Protein AF-A0A4Q6C337-F1 (afdb_monomer)

Solvent-accessible surface area (backbone atoms only — not comparable to full-atom values): 6940 Å² total; per-residue (Å²): 140,82,85,87,82,81,90,84,81,89,82,85,88,86,81,87,82,92,74,93,75,80,92,81,92,78,87,81,77,80,77,79,74,78,86,64,82,74,76,68,71,74,71,79,88,76,79,61,77,86,74,64,52,64,70,44,72,52,68,49,77,44,62,92,62,92,85,56,78,43,79,44,62,36,33,30,68,38,73,45,74,68,75,41,96,96,36,69,45,78,42,69,47,69,131

Radius of gyration: 33.35 Å; Cα contacts (8 Å, |Δi|>4): 81; chains: 1; bounding box: 84×24×80 Å

Sequence (95 aa):
MRSESLSVGPLGVSAAGLALGGLVTLGVAMVS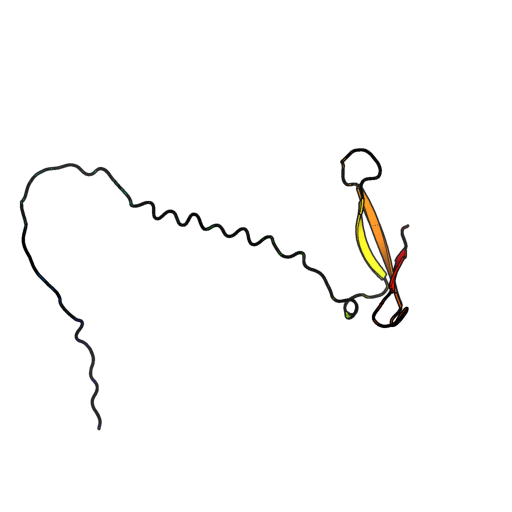GDAGGANAGAALRTISVDEIKDGMKGYGLTVFKGTEPERFDVEVVGVLRNFRPGQELILVKTP

Structure (mmCIF, N/CA/C/O backbone):
data_AF-A0A4Q6C337-F1
#
_entry.id   AF-A0A4Q6C337-F1
#
loop_
_atom_site.group_PDB
_atom_site.id
_atom_site.type_symbol
_atom_site.label_atom_id
_atom_site.label_alt_id
_atom_site.label_comp_id
_atom_site.label_asym_id
_atom_site.label_entity_id
_atom_site.label_seq_id
_atom_site.pdbx_PDB_ins_code
_atom_site.Cartn_x
_atom_site.Cartn_y
_atom_site.Cartn_z
_atom_site.occupancy
_atom_site.B_iso_or_equiv
_atom_site.auth_seq_id
_atom_site.auth_comp_id
_atom_site.auth_asym_id
_atom_site.auth_atom_id
_atom_site.pdbx_PDB_model_num
ATOM 1 N N . MET A 1 1 ? 67.233 -8.371 17.766 1.00 45.31 1 MET A N 1
ATOM 2 C CA . MET A 1 1 ? 66.411 -8.932 18.859 1.00 45.31 1 MET A CA 1
ATOM 3 C C . MET A 1 1 ? 65.966 -7.777 19.735 1.00 45.31 1 MET A C 1
ATOM 5 O O . MET A 1 1 ? 66.753 -7.307 20.543 1.00 45.31 1 MET A O 1
ATOM 9 N N . ARG A 1 2 ? 64.782 -7.217 19.464 1.00 45.66 2 ARG A N 1
ATOM 10 C CA . ARG A 1 2 ? 64.240 -6.098 20.239 1.00 45.66 2 ARG A CA 1
ATOM 11 C C . ARG A 1 2 ? 63.230 -6.640 21.241 1.00 45.66 2 ARG A C 1
ATOM 13 O O . ARG A 1 2 ? 62.285 -7.321 20.865 1.00 45.66 2 ARG A O 1
ATOM 20 N N . SER A 1 3 ? 63.562 -6.391 22.498 1.00 46.31 3 SER A N 1
ATOM 21 C CA . SER A 1 3 ? 62.742 -6.513 23.691 1.00 46.31 3 SER A CA 1
ATOM 22 C C . SER A 1 3 ? 61.448 -5.727 23.550 1.00 46.31 3 SER A C 1
ATOM 24 O O . SER A 1 3 ? 61.511 -4.607 23.062 1.00 46.31 3 SER A O 1
ATOM 26 N N . GLU A 1 4 ? 60.353 -6.255 24.090 1.00 46.75 4 GLU A N 1
ATOM 27 C CA . GLU A 1 4 ? 59.441 -5.485 24.941 1.00 46.75 4 GLU A CA 1
ATOM 28 C C . GLU A 1 4 ? 58.601 -6.471 25.767 1.00 46.75 4 GLU A C 1
ATOM 30 O O . GLU A 1 4 ? 57.685 -7.135 25.291 1.00 46.75 4 GLU A O 1
ATOM 35 N N . SER A 1 5 ? 59.036 -6.634 27.017 1.00 46.44 5 SER A N 1
ATOM 36 C CA . SER A 1 5 ? 58.401 -7.415 28.072 1.00 46.44 5 SER A CA 1
ATOM 37 C C . SER A 1 5 ? 57.523 -6.476 28.896 1.00 46.44 5 SER A C 1
ATOM 39 O O . SER A 1 5 ? 58.033 -5.554 29.521 1.00 46.44 5 SER A O 1
ATOM 41 N N . LEU A 1 6 ? 56.222 -6.752 28.864 1.00 41.72 6 LEU A N 1
ATOM 42 C CA . LEU A 1 6 ? 55.219 -6.664 29.931 1.00 41.72 6 LEU A CA 1
ATOM 43 C C . LEU A 1 6 ? 55.504 -5.848 31.213 1.00 41.72 6 LEU A C 1
ATOM 45 O O . LEU A 1 6 ? 56.430 -6.122 31.969 1.00 41.72 6 LEU A O 1
ATOM 49 N N . SER A 1 7 ? 54.464 -5.072 31.544 1.00 44.19 7 SER A N 1
ATOM 50 C CA . SER A 1 7 ? 53.817 -4.997 32.865 1.00 44.19 7 SER A CA 1
ATOM 51 C C . SER A 1 7 ? 54.480 -4.160 33.957 1.00 44.19 7 SER A C 1
ATOM 53 O O . SER A 1 7 ? 55.237 -4.704 34.748 1.00 44.19 7 SER A O 1
ATOM 55 N N . VAL A 1 8 ? 54.008 -2.916 34.134 1.00 48.84 8 VAL A N 1
ATOM 56 C CA . VAL A 1 8 ? 53.819 -2.279 35.455 1.00 48.84 8 VAL A CA 1
ATOM 57 C C . VAL A 1 8 ? 52.698 -1.228 35.344 1.00 48.84 8 VAL A C 1
ATOM 59 O O . VAL A 1 8 ? 52.806 -0.293 34.555 1.00 48.84 8 VAL A O 1
ATOM 62 N N . GLY A 1 9 ? 51.606 -1.386 36.101 1.00 50.44 9 GLY A N 1
ATOM 63 C CA . GLY A 1 9 ? 50.550 -0.370 36.227 1.00 50.44 9 GLY A CA 1
ATOM 64 C C . GLY A 1 9 ? 50.949 0.773 37.174 1.00 50.44 9 GLY A C 1
ATOM 65 O O . GLY A 1 9 ? 51.831 0.584 38.013 1.00 50.44 9 GLY A O 1
ATOM 66 N N . PRO A 1 10 ? 50.313 1.955 37.102 1.00 50.00 10 PRO A N 1
ATOM 67 C CA . PRO A 1 10 ? 50.565 3.003 38.074 1.00 50.00 10 PRO A 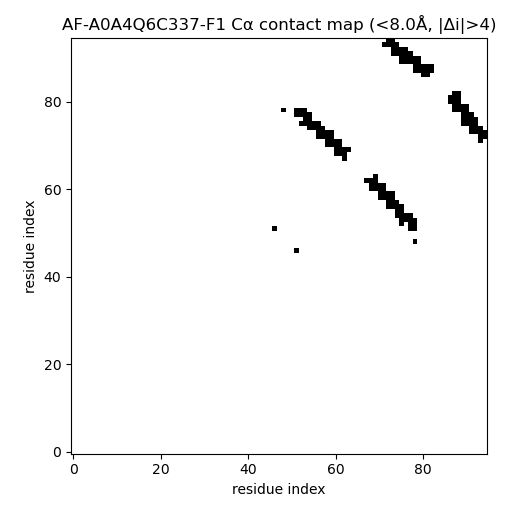CA 1
ATOM 68 C C . PRO A 1 10 ? 49.797 2.734 39.373 1.00 50.00 10 PRO A C 1
ATOM 70 O O . PRO A 1 10 ? 48.576 2.858 39.465 1.00 50.00 10 PRO A O 1
ATOM 73 N N . LEU A 1 11 ? 50.583 2.372 40.382 1.00 42.81 11 LEU A N 1
ATOM 74 C CA . LEU A 1 11 ? 50.327 2.597 41.796 1.00 42.81 11 LEU A CA 1
ATOM 75 C C . LEU A 1 11 ? 50.098 4.092 42.065 1.00 42.81 11 LEU A C 1
ATOM 77 O O . LEU A 1 11 ? 50.888 4.936 41.652 1.00 42.81 11 LEU A O 1
ATOM 81 N N . GLY A 1 12 ? 49.068 4.389 42.849 1.00 35.94 12 GLY A N 1
ATOM 82 C CA . GLY A 1 12 ? 48.881 5.660 43.542 1.00 35.94 12 GLY A CA 1
ATOM 83 C C . GLY A 1 12 ? 48.218 5.384 44.887 1.00 35.94 12 GLY A C 1
ATOM 84 O O . GLY A 1 12 ? 47.007 5.501 45.019 1.00 35.94 12 GLY A O 1
ATOM 85 N N . VAL A 1 13 ? 49.011 4.924 45.858 1.00 48.94 13 VAL A N 1
ATOM 86 C CA . VAL A 1 13 ? 48.599 4.631 47.240 1.00 48.94 13 VAL A CA 1
ATOM 87 C C . VAL A 1 13 ? 48.872 5.846 48.126 1.00 48.94 13 VAL A C 1
ATOM 89 O O . VAL A 1 13 ? 49.996 6.343 48.094 1.00 48.94 13 VAL A O 1
ATOM 92 N N . SER A 1 14 ? 47.901 6.243 48.964 1.00 38.28 14 SER A N 1
ATOM 93 C CA . SER A 1 14 ? 48.036 6.703 50.376 1.00 38.28 14 SER A CA 1
ATOM 94 C C . SER A 1 14 ? 46.893 7.671 50.741 1.00 38.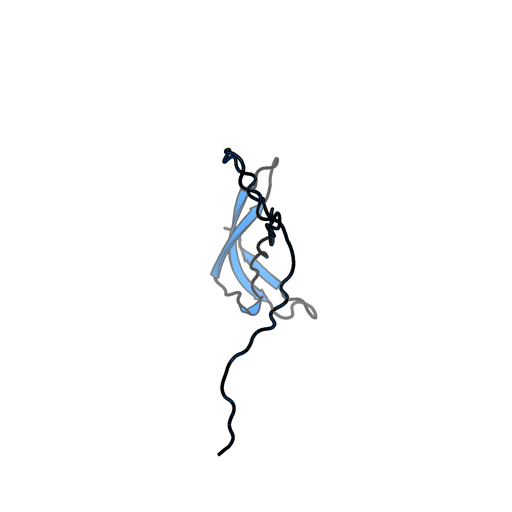28 14 SER A C 1
ATOM 96 O O . SER A 1 14 ? 46.518 8.490 49.917 1.00 38.28 14 SER A O 1
ATOM 98 N N . ALA A 1 15 ? 46.282 7.679 51.928 1.00 36.94 15 ALA A N 1
ATOM 99 C CA . ALA A 1 15 ? 46.679 7.132 53.220 1.00 36.94 15 ALA A CA 1
ATOM 100 C C . ALA A 1 15 ? 45.461 6.924 54.148 1.00 36.94 15 ALA A C 1
ATOM 102 O O . ALA A 1 15 ? 44.473 7.643 54.057 1.00 36.94 15 ALA A O 1
ATOM 103 N N . ALA A 1 16 ? 45.674 6.040 55.128 1.00 39.44 16 ALA A N 1
ATOM 104 C CA . ALA A 1 16 ? 45.227 6.154 56.519 1.00 39.44 16 ALA A CA 1
ATOM 105 C C . ALA A 1 16 ? 43.753 5.871 56.870 1.00 39.44 16 ALA A C 1
ATOM 107 O O . ALA A 1 16 ? 42.859 6.670 56.618 1.00 39.44 16 ALA A O 1
ATOM 108 N N . GLY A 1 17 ? 43.554 4.784 57.629 1.00 34.50 17 GLY A N 1
ATOM 109 C CA . GLY A 1 17 ? 42.440 4.682 58.574 1.00 34.50 17 GLY A CA 1
ATOM 110 C C . GLY A 1 17 ? 41.826 3.292 58.734 1.00 34.50 17 GLY A C 1
ATOM 111 O O . GLY A 1 17 ? 40.659 3.109 58.417 1.00 34.50 17 GLY A O 1
ATOM 112 N N . LEU A 1 18 ? 42.573 2.317 59.262 1.00 46.44 18 LEU A N 1
ATOM 113 C CA . LEU A 1 18 ? 41.971 1.137 59.896 1.00 46.44 18 LEU A CA 1
ATOM 114 C C . LEU A 1 18 ? 41.547 1.524 61.320 1.00 46.44 18 LEU A C 1
ATOM 116 O O . LEU A 1 18 ? 42.400 1.689 62.189 1.00 46.44 18 LEU A O 1
ATOM 120 N N . ALA A 1 19 ? 40.243 1.640 61.565 1.00 38.81 19 ALA A N 1
ATOM 121 C CA . ALA A 1 19 ? 39.673 1.588 62.907 1.00 38.81 19 ALA A CA 1
ATOM 122 C C . ALA A 1 19 ? 38.646 0.450 62.954 1.00 38.81 19 ALA A C 1
ATOM 124 O O . ALA A 1 19 ? 37.608 0.488 62.299 1.00 38.81 19 ALA A O 1
ATOM 125 N N . LEU A 1 20 ? 38.996 -0.595 63.702 1.00 48.00 20 LEU A N 1
ATOM 126 C CA . LEU A 1 20 ? 38.147 -1.727 64.056 1.00 48.00 20 LEU A CA 1
ATOM 127 C C . LEU A 1 20 ? 36.976 -1.235 64.916 1.00 48.00 20 LEU A C 1
ATOM 129 O O . LEU A 1 20 ? 37.198 -0.723 66.011 1.00 48.00 20 LEU A O 1
ATOM 133 N N . GLY A 1 21 ? 35.739 -1.430 64.462 1.00 37.81 21 GLY A N 1
ATOM 134 C CA . GLY A 1 21 ? 34.571 -1.161 65.295 1.00 37.81 21 GLY A CA 1
ATOM 135 C C . GLY A 1 21 ? 33.242 -1.427 64.600 1.00 37.81 21 GLY A C 1
ATOM 136 O O . GLY A 1 21 ? 32.795 -0.614 63.808 1.00 37.81 21 GLY A O 1
ATOM 137 N N . GLY A 1 22 ? 32.601 -2.540 64.966 1.00 39.78 22 GLY A N 1
ATOM 138 C CA . GLY A 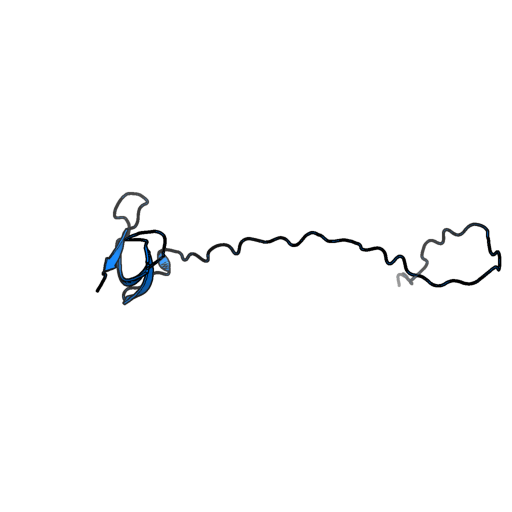1 22 ? 31.141 -2.633 65.052 1.00 39.78 22 GLY A CA 1
ATOM 139 C C . GLY A 1 22 ? 30.348 -2.787 63.751 1.00 39.78 22 GLY A C 1
ATOM 140 O O . GLY A 1 22 ? 30.069 -1.825 63.057 1.00 39.78 22 GLY A O 1
ATOM 141 N N . LEU A 1 23 ? 29.905 -4.024 63.510 1.00 54.47 23 LEU A N 1
ATOM 142 C CA . LEU A 1 23 ? 28.500 -4.398 63.303 1.00 54.47 23 LEU A CA 1
ATOM 143 C C . LEU A 1 23 ? 27.586 -3.398 62.552 1.00 54.47 23 LEU A C 1
ATOM 145 O O . LEU A 1 23 ? 27.229 -2.355 63.085 1.00 54.47 23 LEU A O 1
ATOM 149 N N . VAL A 1 24 ? 27.104 -3.830 61.381 1.00 45.16 24 VAL A N 1
ATOM 150 C CA . 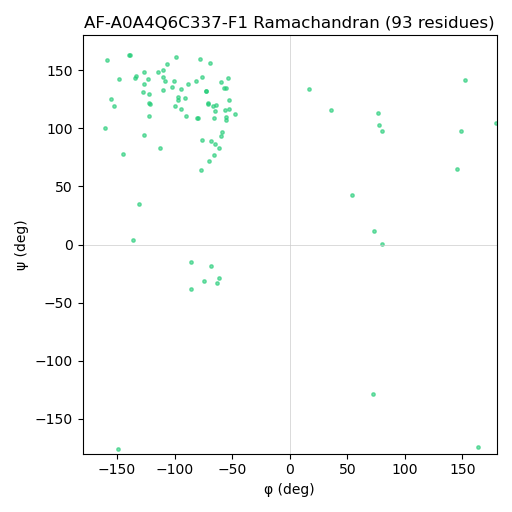VAL A 1 24 ? 25.724 -3.730 60.847 1.00 45.16 24 VAL A CA 1
ATOM 151 C C . VAL A 1 24 ? 25.795 -3.620 59.323 1.00 45.16 24 VAL A C 1
ATOM 153 O O . VAL A 1 24 ? 26.005 -2.573 58.722 1.00 45.16 24 VAL A O 1
ATOM 156 N N . THR A 1 25 ? 25.606 -4.775 58.698 1.00 55.44 25 THR A N 1
ATOM 157 C CA . THR A 1 25 ? 25.204 -4.934 57.306 1.00 55.44 25 THR A CA 1
ATOM 158 C C . THR A 1 25 ? 23.791 -4.378 57.125 1.00 55.44 25 THR A C 1
ATOM 160 O O . THR A 1 25 ? 22.859 -4.965 57.668 1.00 55.44 25 THR A O 1
ATOM 163 N N . LEU A 1 26 ? 23.598 -3.308 56.351 1.00 53.06 26 LEU A N 1
ATOM 164 C CA . LEU A 1 26 ? 22.327 -3.048 55.664 1.00 53.06 26 LEU A CA 1
ATOM 165 C C . LEU A 1 26 ? 22.573 -2.159 54.437 1.00 53.06 26 LEU A C 1
ATOM 167 O O . LEU A 1 26 ? 23.224 -1.121 54.514 1.00 53.06 26 LEU A O 1
ATOM 171 N N . GLY A 1 27 ? 22.120 -2.649 53.287 1.00 50.91 27 GLY A N 1
ATOM 172 C CA . GLY A 1 27 ? 22.563 -2.236 51.966 1.00 50.91 27 GLY A CA 1
ATOM 173 C C . GLY A 1 27 ? 22.084 -0.866 51.501 1.00 50.91 27 GLY A C 1
ATOM 174 O O . GLY A 1 27 ? 20.890 -0.587 51.448 1.00 50.91 27 GLY A O 1
ATOM 175 N N . VAL A 1 28 ? 23.034 -0.085 50.996 1.00 49.19 28 VAL A N 1
ATOM 176 C CA . VAL A 1 28 ? 22.778 0.918 49.962 1.00 49.19 28 VAL A CA 1
ATOM 177 C C . VAL A 1 28 ? 23.507 0.435 48.713 1.00 49.19 28 VAL A C 1
ATOM 179 O O . VAL A 1 28 ? 24.656 0.785 48.456 1.00 49.19 28 VAL A O 1
ATOM 182 N N . ALA A 1 29 ? 22.853 -0.461 47.971 1.00 50.03 29 ALA A N 1
ATOM 183 C CA . ALA A 1 29 ? 23.256 -0.751 46.606 1.00 50.03 29 ALA A CA 1
ATOM 184 C C . ALA A 1 29 ? 22.997 0.519 45.790 1.00 50.03 29 ALA A C 1
ATOM 186 O O . ALA A 1 29 ? 21.868 1.004 45.727 1.00 50.03 29 ALA A O 1
ATOM 187 N N . MET A 1 30 ? 24.058 1.076 45.211 1.00 53.62 30 MET A N 1
ATOM 188 C CA . MET A 1 30 ? 23.959 2.146 44.230 1.00 53.62 30 MET A CA 1
ATOM 189 C C . MET A 1 30 ? 23.051 1.672 43.095 1.00 53.62 30 MET A C 1
ATOM 191 O O . MET A 1 30 ? 23.436 0.812 42.305 1.00 53.62 30 MET A O 1
ATOM 195 N N . VAL A 1 31 ? 21.832 2.211 43.023 1.00 55.12 31 VAL A N 1
ATOM 196 C CA . VAL A 1 31 ? 21.014 2.085 41.821 1.00 55.12 31 VAL A CA 1
ATOM 197 C C . VAL A 1 31 ? 21.608 3.071 40.817 1.00 55.12 31 VAL A C 1
ATOM 199 O O . VAL A 1 31 ? 21.301 4.260 40.790 1.00 55.12 31 VAL A O 1
ATOM 202 N N . SER A 1 32 ? 22.565 2.592 40.027 1.00 55.31 32 SER A N 1
ATOM 203 C CA . SER A 1 32 ? 22.870 3.213 38.745 1.00 55.31 32 SER A CA 1
ATOM 204 C C . SER A 1 32 ? 21.629 3.014 37.882 1.00 55.31 32 SER A C 1
ATOM 206 O O . SER A 1 32 ? 21.476 2.001 37.206 1.00 55.31 32 SER A O 1
ATOM 208 N N . GLY A 1 33 ? 20.679 3.940 38.004 1.00 51.78 33 GLY A N 1
ATOM 209 C CA . GLY A 1 33 ? 19.529 4.019 37.125 1.00 51.78 33 GLY A CA 1
ATOM 210 C C . GLY A 1 33 ? 20.004 4.424 35.739 1.00 51.78 33 GLY A C 1
ATOM 211 O O . GLY A 1 33 ? 20.027 5.610 35.426 1.00 51.78 33 GLY A O 1
ATOM 212 N N . ASP A 1 34 ? 20.351 3.446 34.904 1.00 51.72 34 ASP A N 1
ATOM 213 C CA . ASP A 1 34 ? 20.265 3.601 33.453 1.00 51.72 34 ASP A CA 1
ATOM 214 C C . ASP A 1 34 ? 18.774 3.625 33.082 1.00 51.72 34 ASP A C 1
ATOM 216 O O . ASP A 1 34 ? 18.190 2.672 32.570 1.00 51.72 34 ASP A O 1
ATOM 220 N N . ALA A 1 35 ? 18.109 4.728 33.433 1.00 53.50 35 ALA A N 1
ATOM 221 C CA . ALA A 1 35 ? 16.805 5.093 32.898 1.00 53.50 35 ALA A CA 1
ATOM 222 C C . ALA A 1 35 ? 17.026 5.653 31.487 1.00 53.50 35 ALA A C 1
ATOM 224 O O . ALA A 1 35 ? 16.819 6.831 31.211 1.00 53.50 35 ALA A O 1
ATOM 225 N N . GLY A 1 36 ? 17.517 4.785 30.612 1.00 48.06 36 GLY A N 1
ATOM 226 C CA . GLY A 1 36 ? 17.859 5.073 29.229 1.00 48.06 36 GLY A CA 1
ATOM 227 C C . GLY A 1 36 ? 17.257 4.034 28.299 1.00 48.06 36 GLY A C 1
ATOM 228 O O . GLY A 1 36 ? 17.870 3.678 27.301 1.00 48.06 36 GLY A O 1
ATOM 229 N N . GLY A 1 37 ? 16.063 3.526 28.626 1.00 48.19 37 GLY A N 1
ATOM 230 C CA . GLY A 1 37 ? 15.244 2.741 27.711 1.00 48.19 37 GLY A CA 1
ATOM 231 C C . GLY A 1 37 ? 14.878 3.595 26.502 1.00 48.19 37 GLY A C 1
ATOM 232 O O . GLY A 1 37 ? 13.805 4.198 26.454 1.00 48.19 37 GLY A O 1
ATOM 233 N N . ALA A 1 38 ? 15.795 3.666 25.540 1.00 52.81 38 ALA A N 1
ATOM 234 C CA . ALA A 1 38 ? 15.556 4.189 24.216 1.00 52.81 38 ALA A CA 1
ATOM 235 C C . ALA A 1 38 ? 14.454 3.329 23.598 1.00 52.81 38 ALA A C 1
ATOM 237 O O . ALA A 1 38 ? 14.700 2.275 23.014 1.00 52.81 38 ALA A O 1
ATOM 238 N N . ASN A 1 39 ? 13.212 3.788 23.741 1.00 56.28 39 ASN A N 1
ATOM 239 C CA . ASN A 1 39 ? 12.136 3.425 22.841 1.00 56.28 39 ASN A CA 1
ATOM 240 C C . ASN A 1 39 ? 12.507 4.022 21.484 1.00 56.28 39 ASN A C 1
ATOM 242 O O . ASN A 1 39 ? 12.009 5.073 21.085 1.00 56.28 39 ASN A O 1
ATOM 246 N N . ALA A 1 40 ? 13.439 3.367 20.794 1.00 57.50 40 ALA A N 1
ATOM 247 C CA . ALA A 1 40 ? 13.559 3.489 19.363 1.00 57.50 40 ALA A CA 1
ATOM 248 C C . ALA A 1 40 ? 12.206 3.026 18.830 1.00 57.50 40 ALA A C 1
ATOM 250 O O . ALA A 1 40 ? 11.938 1.825 18.776 1.00 57.50 40 ALA A O 1
ATOM 251 N N . GLY A 1 41 ? 11.314 3.981 18.548 1.00 55.94 41 GLY A N 1
ATOM 252 C CA . GLY A 1 41 ? 10.083 3.708 17.827 1.00 55.94 41 GLY A CA 1
ATOM 253 C C . GLY A 1 41 ? 10.485 2.876 16.625 1.00 55.94 41 GLY A C 1
ATOM 254 O O . GLY A 1 41 ? 11.277 3.341 15.806 1.00 55.94 41 GLY A O 1
ATOM 255 N N . ALA A 1 42 ? 10.066 1.610 16.610 1.00 64.31 42 ALA A N 1
ATOM 256 C CA . ALA A 1 42 ? 10.468 0.680 15.575 1.00 64.31 42 ALA A CA 1
ATOM 257 C C . ALA A 1 42 ? 10.085 1.326 14.247 1.00 64.31 42 ALA A C 1
ATOM 259 O O . ALA A 1 42 ? 8.897 1.512 13.976 1.00 64.31 42 ALA A O 1
ATOM 260 N N . ALA A 1 43 ? 11.091 1.757 13.482 1.00 72.88 43 ALA A N 1
ATOM 261 C CA . ALA A 1 43 ? 10.863 2.439 12.224 1.00 72.88 43 ALA A CA 1
ATOM 262 C C . ALA A 1 43 ? 9.931 1.552 11.398 1.00 72.88 43 ALA A C 1
ATOM 264 O O . ALA A 1 43 ? 10.196 0.354 11.237 1.00 72.88 43 ALA A O 1
ATOM 265 N N . LEU A 1 44 ? 8.802 2.112 10.955 1.00 76.56 44 LEU A N 1
ATOM 266 C CA . LEU A 1 44 ? 7.854 1.370 10.139 1.00 76.56 44 LEU A CA 1
ATOM 267 C C . LEU A 1 44 ? 8.612 0.852 8.920 1.00 76.56 44 LEU A C 1
ATOM 269 O O . LEU A 1 44 ? 9.144 1.624 8.120 1.00 76.56 44 LEU A O 1
ATOM 273 N N . ARG A 1 45 ? 8.704 -0.475 8.823 1.00 87.00 45 ARG A N 1
ATOM 274 C CA . ARG A 1 45 ? 9.371 -1.138 7.710 1.00 87.00 45 ARG A CA 1
ATOM 275 C C . ARG A 1 45 ? 8.560 -0.840 6.457 1.00 87.00 45 ARG A C 1
ATOM 277 O O . ARG A 1 45 ? 7.440 -1.319 6.316 1.00 87.00 45 ARG A O 1
ATOM 284 N N . THR A 1 46 ? 9.130 -0.010 5.597 1.00 90.69 46 THR A N 1
ATOM 285 C CA . THR A 1 46 ? 8.574 0.360 4.295 1.00 90.69 46 THR A CA 1
ATOM 286 C C . THR A 1 46 ? 9.448 -0.272 3.219 1.00 90.69 46 THR A C 1
ATOM 288 O O . THR A 1 46 ? 10.639 -0.479 3.446 1.00 90.69 46 THR A O 1
ATOM 291 N N . ILE A 1 47 ? 8.854 -0.596 2.076 1.00 91.88 47 ILE A N 1
ATOM 292 C CA . ILE A 1 47 ? 9.545 -1.176 0.919 1.00 91.88 47 ILE A CA 1
ATOM 293 C C . ILE A 1 47 ? 9.680 -0.136 -0.194 1.00 91.88 47 ILE A C 1
ATOM 295 O O . ILE A 1 47 ? 8.881 0.803 -0.266 1.00 91.88 47 ILE A O 1
ATOM 299 N N . SER A 1 48 ? 10.673 -0.304 -1.063 1.00 92.56 48 SER A N 1
ATOM 300 C CA . SER A 1 48 ? 10.769 0.464 -2.306 1.00 92.56 48 SER A CA 1
ATOM 301 C C . SER A 1 48 ? 9.668 0.049 -3.284 1.00 92.56 48 SER A C 1
ATOM 303 O O . SER A 1 48 ? 9.172 -1.079 -3.258 1.00 92.56 48 SER A O 1
ATOM 305 N N . VAL A 1 49 ? 9.324 0.941 -4.212 1.00 91.69 49 VAL A N 1
ATOM 306 C CA . VAL A 1 49 ? 8.378 0.655 -5.300 1.00 91.69 49 VAL A CA 1
ATOM 307 C C . VAL A 1 49 ? 8.889 -0.485 -6.197 1.00 91.69 49 VAL A C 1
ATOM 309 O O . VAL A 1 49 ? 8.098 -1.254 -6.735 1.00 91.69 49 VAL A O 1
ATOM 312 N N . ASP A 1 50 ? 10.208 -0.663 -6.311 1.00 92.31 50 ASP A N 1
ATOM 313 C CA . ASP A 1 50 ? 10.849 -1.753 -7.075 1.00 92.31 50 ASP A CA 1
ATOM 314 C C . ASP A 1 50 ? 10.652 -3.143 -6.481 1.00 92.31 50 ASP A C 1
ATOM 316 O O . ASP A 1 50 ? 10.805 -4.148 -7.175 1.00 92.31 50 ASP A O 1
ATOM 320 N N . GLU A 1 51 ? 10.286 -3.212 -5.206 1.00 93.38 51 GLU A N 1
ATOM 321 C CA . GLU A 1 51 ? 9.998 -4.473 -4.535 1.00 93.38 51 GLU A CA 1
ATOM 322 C C . GLU A 1 51 ? 8.545 -4.910 -4.750 1.00 93.38 51 GLU A C 1
ATOM 324 O O . GLU A 1 51 ? 8.225 -6.079 -4.527 1.00 93.38 51 GLU A O 1
ATOM 329 N N . ILE A 1 52 ? 7.676 -4.004 -5.214 1.00 93.69 52 ILE A N 1
ATOM 330 C CA . ILE A 1 52 ? 6.261 -4.279 -5.456 1.00 93.69 52 ILE A CA 1
ATOM 331 C C . ILE A 1 52 ? 6.103 -5.161 -6.695 1.00 93.69 52 ILE A C 1
ATOM 333 O O . ILE A 1 52 ? 6.665 -4.895 -7.757 1.00 93.69 52 ILE A O 1
ATOM 337 N N . LYS A 1 53 ? 5.296 -6.216 -6.553 1.00 93.44 53 LYS A N 1
ATOM 338 C CA . LYS A 1 53 ? 4.973 -7.170 -7.617 1.00 93.44 53 LYS A CA 1
ATOM 339 C C . LYS A 1 53 ? 3.467 -7.303 -7.774 1.00 93.44 53 LYS A C 1
ATOM 341 O O . LYS A 1 53 ? 2.720 -7.233 -6.796 1.00 93.44 53 LYS A O 1
ATOM 346 N N . ASP A 1 54 ? 3.045 -7.561 -9.000 1.00 94.50 54 ASP A N 1
ATOM 347 C CA . ASP A 1 54 ? 1.650 -7.830 -9.327 1.00 94.50 54 ASP A CA 1
ATOM 348 C C . ASP A 1 54 ? 1.151 -9.059 -8.549 1.00 94.50 54 ASP A C 1
ATOM 350 O O . ASP A 1 54 ? 1.874 -10.043 -8.358 1.00 94.50 54 ASP A O 1
ATOM 354 N N . GLY A 1 55 ? -0.084 -8.991 -8.057 1.00 94.00 55 GLY A N 1
ATOM 355 C CA . GLY A 1 55 ? -0.700 -10.032 -7.234 1.00 94.00 55 GLY A CA 1
ATOM 356 C C . GLY A 1 55 ? -0.284 -10.023 -5.759 1.00 94.00 55 GLY A C 1
ATOM 357 O O . GLY A 1 55 ? -0.773 -10.861 -4.997 1.00 94.00 55 GLY A O 1
ATOM 358 N N . MET A 1 56 ? 0.581 -9.098 -5.318 1.00 95.69 56 MET A N 1
ATOM 359 C CA . MET A 1 56 ? 0.840 -8.904 -3.888 1.00 95.69 56 MET A CA 1
ATOM 360 C C . MET A 1 56 ? -0.459 -8.591 -3.144 1.00 95.69 56 MET A C 1
ATOM 362 O O . MET A 1 56 ? -1.252 -7.758 -3.580 1.00 95.69 56 MET A O 1
ATOM 366 N N . LYS A 1 57 ? -0.652 -9.244 -1.997 1.00 95.25 57 LYS A N 1
ATOM 367 C CA . LYS A 1 57 ? -1.814 -9.043 -1.130 1.00 95.25 57 LYS A CA 1
ATOM 368 C C . LYS A 1 57 ? -1.408 -8.313 0.133 1.00 95.25 57 LYS A C 1
ATOM 370 O O . LYS A 1 57 ? -0.358 -8.593 0.710 1.00 95.25 57 LYS A O 1
ATOM 375 N N . GLY A 1 58 ? -2.266 -7.410 0.570 1.00 93.62 58 GLY A N 1
ATOM 376 C CA . GLY A 1 58 ? -2.105 -6.684 1.816 1.00 93.62 58 GLY A CA 1
ATOM 377 C C . GLY A 1 58 ? -3.456 -6.336 2.408 1.00 93.62 58 GLY A C 1
ATOM 378 O O . GLY A 1 58 ? -4.502 -6.695 1.873 1.00 93.62 58 GLY A O 1
ATOM 379 N N . TYR A 1 59 ? -3.414 -5.604 3.510 1.00 95.00 59 TYR A N 1
ATOM 380 C CA . TYR A 1 59 ? -4.597 -5.013 4.104 1.00 95.00 59 TYR A CA 1
ATOM 381 C C . TYR A 1 59 ? -4.294 -3.565 4.470 1.00 95.00 59 TYR A C 1
ATOM 383 O O . TYR A 1 59 ? -3.186 -3.239 4.905 1.00 95.00 59 TYR A O 1
ATOM 391 N N . GLY A 1 60 ? -5.277 -2.697 4.296 1.00 92.38 60 GLY A N 1
ATOM 392 C CA . GLY A 1 60 ? -5.265 -1.368 4.878 1.00 92.38 60 GLY A CA 1
ATOM 393 C C . GLY A 1 60 ? -6.097 -1.330 6.153 1.00 92.38 60 GLY A C 1
ATOM 394 O O . GLY A 1 60 ? -6.925 -2.205 6.409 1.00 92.38 60 GLY A O 1
ATOM 395 N N . LEU A 1 61 ? -5.853 -0.306 6.963 1.00 93.75 61 LEU A N 1
ATOM 396 C CA . LEU A 1 61 ? -6.680 0.035 8.113 1.00 93.75 61 LEU A CA 1
ATOM 397 C C . LEU A 1 61 ? -7.415 1.333 7.796 1.00 93.75 61 LEU A C 1
ATOM 399 O O . LEU A 1 61 ? -6.805 2.288 7.317 1.00 93.75 61 LEU A O 1
ATOM 403 N N . THR A 1 62 ? -8.713 1.364 8.052 1.00 94.06 62 THR A N 1
ATOM 404 C CA . THR A 1 62 ? -9.574 2.535 7.856 1.00 94.06 62 THR A CA 1
ATOM 405 C C . THR A 1 62 ? -10.539 2.665 9.028 1.00 94.06 62 THR A C 1
ATOM 407 O O . THR A 1 62 ? -10.718 1.721 9.786 1.00 94.06 62 THR A O 1
ATOM 410 N N . VAL A 1 63 ? -11.158 3.827 9.207 1.00 95.69 63 VAL A N 1
ATOM 411 C CA . VAL A 1 63 ? -12.200 4.040 10.221 1.00 95.69 63 VAL A CA 1
ATOM 412 C C . VAL A 1 63 ? -13.410 4.620 9.502 1.00 95.69 63 VAL A C 1
ATOM 414 O O . VAL A 1 63 ? -13.480 5.828 9.282 1.00 95.69 63 VAL A O 1
ATOM 417 N N . PHE A 1 64 ? -14.356 3.774 9.086 1.00 87.00 64 PHE A N 1
ATOM 418 C CA . PHE A 1 64 ? -15.559 4.256 8.396 1.00 87.00 64 PHE A CA 1
ATOM 419 C C . PHE A 1 64 ? -16.547 4.927 9.354 1.00 87.00 64 PHE A C 1
ATOM 421 O O . PHE A 1 64 ? -17.259 5.855 8.966 1.00 87.00 64 PHE A O 1
ATOM 428 N N . LYS A 1 65 ? -16.591 4.481 10.614 1.00 88.38 65 LYS A N 1
ATOM 429 C CA . LYS A 1 65 ? -17.460 5.041 11.651 1.00 88.38 65 LYS A CA 1
ATOM 430 C C . LYS A 1 65 ? -16.816 4.935 13.031 1.00 88.38 65 LYS A C 1
ATOM 432 O O . LYS A 1 65 ? -16.221 3.923 13.377 1.00 88.38 65 LYS A O 1
ATOM 437 N N . GLY A 1 66 ? -17.024 5.959 13.858 1.00 91.25 66 GLY A N 1
ATOM 438 C CA . GLY A 1 66 ? -16.543 5.964 1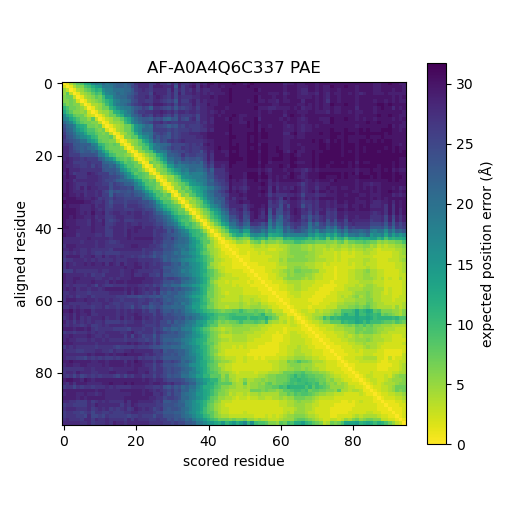5.238 1.00 91.25 66 GLY A CA 1
ATOM 439 C C . GLY A 1 66 ? -15.028 6.138 15.299 1.00 91.25 66 GLY A C 1
ATOM 440 O O . GLY A 1 66 ? -14.497 7.084 14.724 1.00 91.25 66 GLY A O 1
ATOM 441 N N . THR A 1 67 ? -14.351 5.252 16.025 1.00 93.75 67 THR A N 1
ATOM 442 C CA . THR A 1 67 ? -12.904 5.332 16.293 1.00 93.75 67 THR A CA 1
ATOM 443 C C . THR A 1 67 ? -12.193 3.988 16.147 1.00 93.75 67 THR A C 1
ATOM 445 O O . THR A 1 67 ? -11.009 3.891 16.462 1.00 93.75 67 THR A O 1
ATOM 448 N N . GLU A 1 68 ? -12.903 2.939 15.736 1.00 93.31 68 GLU A N 1
ATOM 449 C CA . GLU A 1 68 ? -12.353 1.587 15.669 1.00 93.31 68 GLU A CA 1
ATOM 450 C C . GLU A 1 68 ? -11.741 1.319 14.283 1.00 93.31 68 GLU A C 1
ATOM 452 O O . GLU A 1 68 ? -12.422 1.531 13.278 1.00 93.31 68 GLU A O 1
ATOM 457 N N . PRO A 1 69 ? -10.466 0.890 14.197 1.00 93.69 69 PRO A N 1
ATOM 458 C CA . PRO A 1 69 ? -9.844 0.545 12.923 1.00 93.69 69 PRO A CA 1
ATOM 459 C C . PRO A 1 69 ? -10.409 -0.752 12.334 1.00 93.69 69 PRO A C 1
ATOM 461 O O . PRO A 1 69 ? -10.264 -1.829 12.911 1.00 93.69 69 PRO A O 1
ATOM 464 N N . GLU A 1 70 ? -10.963 -0.659 11.133 1.00 93.88 70 GLU A N 1
ATOM 465 C CA . GLU A 1 70 ? -11.434 -1.777 10.321 1.00 93.88 70 GLU A CA 1
ATOM 466 C C . GLU A 1 70 ? -10.404 -2.133 9.243 1.00 93.88 70 GLU A C 1
ATOM 468 O O . GLU A 1 70 ? -9.764 -1.261 8.645 1.00 93.88 70 GLU A O 1
ATOM 473 N N . ARG A 1 71 ? -10.227 -3.435 8.995 1.00 94.00 71 ARG A N 1
ATOM 474 C CA . ARG A 1 71 ? -9.320 -3.944 7.958 1.00 94.00 71 ARG A CA 1
ATOM 475 C C . ARG A 1 71 ? -10.045 -4.047 6.625 1.00 94.00 71 ARG A C 1
ATOM 477 O O . ARG A 1 71 ? -11.162 -4.550 6.578 1.00 94.00 71 ARG A O 1
ATOM 484 N N . PHE A 1 72 ? -9.374 -3.646 5.552 1.00 94.19 72 PHE A N 1
ATOM 485 C CA . PHE A 1 72 ? -9.824 -3.893 4.185 1.00 94.19 72 PHE A CA 1
ATOM 486 C C . PHE A 1 72 ? -8.712 -4.560 3.383 1.00 94.19 72 PHE A C 1
ATOM 488 O O . PHE A 1 72 ? -7.565 -4.112 3.4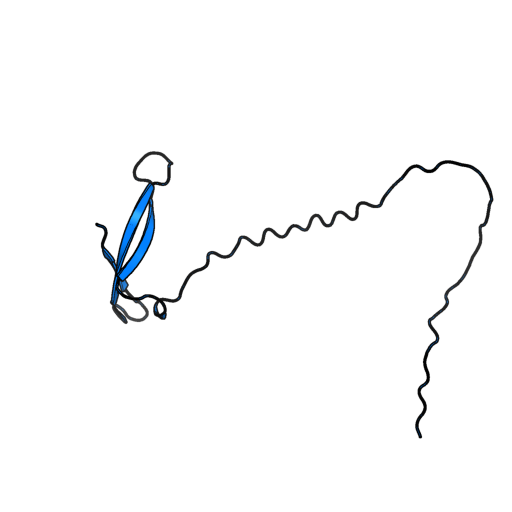20 1.00 94.19 72 PHE A O 1
ATOM 495 N N . ASP A 1 73 ? -9.041 -5.637 2.677 1.00 95.06 73 ASP A N 1
ATOM 496 C CA . ASP A 1 73 ? -8.082 -6.363 1.850 1.00 95.06 73 ASP A CA 1
ATOM 497 C C . ASP A 1 73 ? -7.795 -5.615 0.546 1.00 95.06 73 ASP A C 1
ATOM 499 O O . ASP A 1 73 ? -8.675 -4.998 -0.060 1.00 95.06 73 ASP A O 1
ATOM 503 N N . VAL A 1 74 ? -6.544 -5.691 0.101 1.00 95.94 74 VAL A N 1
ATOM 504 C CA . VAL A 1 74 ? -6.091 -5.118 -1.167 1.00 95.94 74 VAL A CA 1
ATOM 505 C C . VAL A 1 74 ? -5.234 -6.112 -1.932 1.00 95.94 74 VAL A C 1
ATOM 507 O O . VAL A 1 74 ? -4.439 -6.861 -1.356 1.00 95.94 74 VAL A O 1
ATOM 510 N N . GLU A 1 75 ? -5.357 -6.075 -3.253 1.00 96.44 75 GLU A N 1
ATOM 511 C CA . GLU A 1 75 ? -4.473 -6.785 -4.172 1.00 96.44 75 GLU A CA 1
ATOM 512 C C . GLU A 1 75 ? -3.823 -5.786 -5.128 1.00 96.44 75 GLU A C 1
ATOM 514 O O . GLU A 1 75 ? -4.505 -4.966 -5.749 1.00 96.44 75 GLU A O 1
ATOM 519 N N . VAL A 1 76 ? -2.501 -5.858 -5.253 1.00 96.12 76 VAL A N 1
ATOM 520 C CA . VAL A 1 76 ? -1.733 -5.057 -6.206 1.00 96.12 76 VAL A CA 1
ATOM 521 C C . VAL A 1 76 ? -2.007 -5.565 -7.614 1.00 96.12 76 VAL A C 1
ATOM 523 O O . VAL A 1 76 ? -1.753 -6.724 -7.933 1.00 96.12 76 VAL A O 1
ATOM 526 N N . VAL A 1 77 ? -2.503 -4.676 -8.466 1.00 95.56 77 VAL A N 1
ATOM 527 C CA . VAL A 1 77 ? -2.729 -4.942 -9.891 1.00 95.56 77 VAL A CA 1
ATOM 528 C C . VAL A 1 77 ? -1.457 -4.675 -10.687 1.00 95.56 77 VAL A C 1
ATOM 530 O O . VAL A 1 77 ? -1.153 -5.423 -11.607 1.00 95.56 77 VAL A O 1
ATOM 533 N N . GLY A 1 78 ? -0.717 -3.629 -10.312 1.00 93.69 78 GLY A N 1
ATOM 534 C CA . GLY A 1 78 ? 0.616 -3.360 -10.833 1.00 93.69 78 GLY A CA 1
ATOM 535 C C . GLY A 1 78 ? 1.099 -1.941 -10.574 1.00 93.69 78 GLY A C 1
ATOM 536 O O . GLY A 1 78 ? 0.450 -1.164 -9.868 1.00 93.69 78 GLY A O 1
ATOM 537 N N . VAL A 1 79 ? 2.259 -1.605 -11.137 1.00 94.62 79 VAL A N 1
ATOM 538 C CA . VAL A 1 79 ? 2.920 -0.307 -10.944 1.00 94.62 79 VAL A CA 1
ATOM 539 C C . VAL A 1 79 ? 3.130 0.394 -12.282 1.00 94.62 79 VAL A C 1
ATOM 541 O O . VAL A 1 79 ? 3.821 -0.106 -13.167 1.00 94.62 79 VAL A O 1
ATOM 544 N N . LEU A 1 80 ? 2.575 1.596 -12.412 1.00 93.00 80 LEU A N 1
ATOM 545 C CA . LEU A 1 80 ? 2.811 2.502 -13.530 1.00 93.00 80 LEU A CA 1
ATOM 546 C C . LEU A 1 80 ? 4.004 3.404 -13.211 1.00 93.00 80 LEU A C 1
ATOM 548 O O . LEU A 1 80 ? 3.940 4.297 -12.361 1.00 93.00 80 LEU A O 1
ATOM 552 N N . ARG A 1 81 ? 5.098 3.172 -13.932 1.00 91.50 81 ARG A N 1
ATOM 553 C CA . ARG A 1 81 ? 6.334 3.953 -13.842 1.00 91.50 81 ARG A CA 1
ATOM 554 C C . ARG A 1 81 ? 6.206 5.233 -14.663 1.00 91.50 81 AR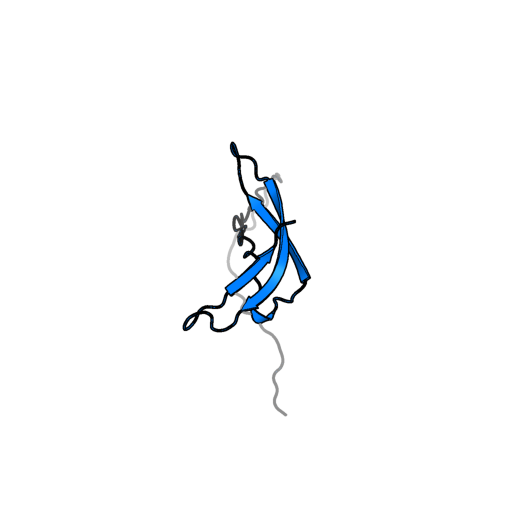G A C 1
ATOM 556 O O . ARG A 1 81 ? 5.653 5.208 -15.760 1.00 91.50 81 ARG A O 1
ATOM 563 N N . ASN A 1 82 ? 6.734 6.340 -14.140 1.00 90.12 82 ASN A N 1
ATOM 564 C CA . ASN A 1 82 ? 6.732 7.645 -14.812 1.00 90.12 82 ASN A CA 1
ATOM 565 C C . ASN A 1 82 ? 5.325 8.112 -15.247 1.00 90.12 82 ASN A C 1
ATOM 567 O O . ASN A 1 82 ? 5.137 8.636 -16.345 1.00 90.12 82 ASN A O 1
ATOM 571 N N . PHE A 1 83 ? 4.323 7.925 -14.380 1.00 90.75 83 PHE A N 1
ATOM 572 C CA . PHE A 1 83 ? 2.971 8.442 -14.621 1.00 90.75 83 PHE A CA 1
ATOM 573 C C . PHE A 1 83 ? 2.969 9.979 -14.687 1.00 90.75 83 PHE A C 1
ATOM 575 O O . PHE A 1 83 ? 2.226 10.583 -15.462 1.00 90.75 83 PHE A O 1
ATOM 582 N N . ARG A 1 84 ? 3.848 10.612 -13.902 1.00 90.88 84 ARG A N 1
ATOM 583 C CA . ARG A 1 84 ? 4.249 12.022 -14.016 1.00 90.88 84 ARG A CA 1
ATOM 584 C C . ARG A 1 84 ? 5.759 12.131 -13.767 1.00 90.88 84 ARG A C 1
ATOM 586 O O . ARG A 1 84 ? 6.331 11.196 -13.204 1.00 90.88 84 ARG A O 1
ATOM 593 N N . PRO A 1 85 ? 6.416 13.245 -14.140 1.00 91.94 85 PRO A N 1
ATOM 594 C CA . PRO A 1 85 ? 7.834 13.438 -13.845 1.00 91.94 85 PRO A CA 1
ATOM 595 C C . PRO A 1 85 ? 8.123 13.242 -12.349 1.00 91.94 85 PRO A C 1
ATOM 597 O O . PRO A 1 85 ? 7.597 13.972 -11.512 1.00 91.94 85 PRO A O 1
ATOM 600 N N . GLY A 1 86 ? 8.924 12.224 -12.021 1.00 89.50 86 GLY A N 1
ATOM 601 C CA . GLY A 1 86 ? 9.284 11.877 -10.641 1.00 89.50 86 GLY A CA 1
ATOM 602 C C . GLY A 1 86 ? 8.176 11.221 -9.808 1.00 89.50 86 GLY A C 1
ATOM 603 O O . GLY A 1 86 ? 8.330 11.124 -8.594 1.00 89.50 86 GLY A O 1
ATOM 604 N N . GLN A 1 87 ? 7.067 10.786 -10.416 1.00 92.06 87 GLN A N 1
ATOM 605 C CA . GLN A 1 87 ? 5.990 10.091 -9.708 1.00 92.06 87 GLN A CA 1
ATOM 606 C C . GLN A 1 87 ? 5.641 8.755 -10.355 1.00 92.06 87 GLN A C 1
ATOM 608 O O . GLN A 1 87 ? 5.486 8.622 -11.573 1.00 92.06 87 GLN A O 1
ATOM 613 N N . GLU A 1 88 ? 5.437 7.783 -9.482 1.00 93.31 88 GLU A 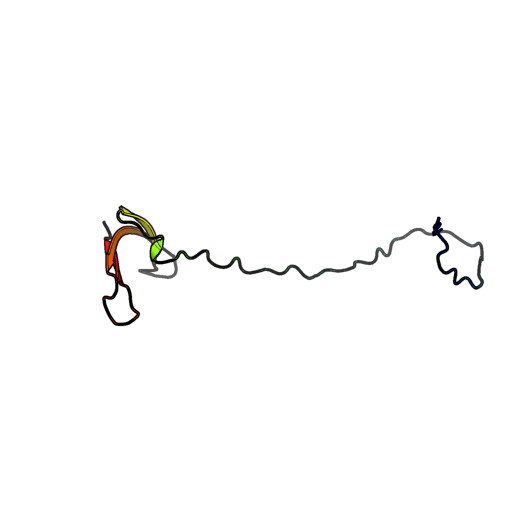N 1
ATOM 614 C CA . GLU A 1 88 ? 5.024 6.427 -9.805 1.00 93.31 88 GLU A CA 1
ATOM 615 C C . GLU A 1 88 ? 3.631 6.194 -9.228 1.00 93.31 88 GLU A C 1
ATOM 617 O O . GLU A 1 88 ? 3.262 6.788 -8.212 1.00 93.31 88 GLU A O 1
ATOM 622 N N . LEU A 1 89 ? 2.838 5.358 -9.889 1.00 94.50 89 LEU A N 1
ATOM 623 C CA . LEU A 1 89 ? 1.465 5.075 -9.490 1.00 94.50 89 LEU A CA 1
ATOM 624 C C . LEU A 1 89 ? 1.313 3.576 -9.234 1.00 94.50 89 LEU A C 1
ATOM 626 O O . LEU A 1 89 ? 1.521 2.769 -10.134 1.00 94.50 89 LEU A O 1
ATOM 630 N N . ILE A 1 90 ? 0.926 3.205 -8.016 1.00 94.88 90 ILE A N 1
ATOM 631 C CA . ILE A 1 90 ? 0.636 1.816 -7.642 1.00 94.88 90 ILE A CA 1
ATOM 632 C C . ILE A 1 90 ? -0.874 1.611 -7.739 1.00 94.88 90 ILE A C 1
ATOM 634 O O . ILE A 1 90 ? -1.642 2.348 -7.120 1.00 94.88 90 ILE A O 1
ATOM 638 N N . LEU A 1 91 ? -1.304 0.621 -8.517 1.00 95.12 91 LEU A N 1
ATOM 639 C CA . LEU A 1 91 ? -2.712 0.282 -8.679 1.00 95.12 91 LEU A CA 1
ATOM 640 C C . LEU A 1 91 ? -3.053 -0.870 -7.748 1.00 95.12 91 LEU A C 1
ATOM 642 O O . LEU A 1 91 ? -2.431 -1.931 -7.793 1.00 95.12 91 LEU A O 1
ATOM 646 N N . VAL A 1 92 ? -4.089 -0.664 -6.945 1.00 96.12 92 VAL A N 1
ATOM 647 C CA . VAL A 1 92 ? -4.658 -1.677 -6.063 1.00 96.12 92 VAL A CA 1
ATOM 648 C C . VAL A 1 92 ? -6.134 -1.849 -6.384 1.00 96.12 92 VAL A C 1
ATOM 650 O O . VAL A 1 92 ? -6.824 -0.875 -6.686 1.00 96.12 92 VAL A O 1
ATOM 653 N N . LYS A 1 93 ? -6.618 -3.086 -6.323 1.00 94.44 93 LYS A N 1
ATOM 654 C CA . LYS A 1 93 ? -8.048 -3.395 -6.364 1.00 94.44 93 LYS A CA 1
ATOM 655 C C . LYS A 1 93 ? -8.494 -3.892 -4.995 1.00 94.44 93 LYS A C 1
ATOM 657 O O . LYS A 1 93 ? -7.752 -4.601 -4.312 1.00 94.44 93 LYS A O 1
ATOM 662 N N . THR A 1 94 ? -9.710 -3.523 -4.626 1.00 91.62 94 THR A N 1
ATOM 663 C CA . THR A 1 94 ? -10.425 -4.061 -3.469 1.00 91.62 94 THR A CA 1
ATOM 664 C C . THR A 1 94 ? -11.454 -5.077 -3.973 1.00 91.62 94 THR A C 1
ATOM 666 O O . THR A 1 94 ? -12.093 -4.794 -4.993 1.00 91.62 94 THR A O 1
ATOM 669 N N . PRO A 1 95 ? -11.577 -6.253 -3.340 1.00 78.62 95 PRO A N 1
ATOM 670 C CA . PRO A 1 95 ? -12.610 -7.233 -3.672 1.00 78.62 95 PRO A CA 1
ATOM 671 C C . PRO A 1 95 ? -14.024 -6.755 -3.315 1.00 78.62 95 PRO A C 1
ATOM 673 O O . PRO A 1 95 ? -14.155 -5.828 -2.482 1.00 78.62 95 PRO A O 1
#

Nearest PDB structures (foldseek):
  6nir-assembly1_D  TM=5.733E-01  e=6.549E+00  Norovirus
  6kl7-assembly2_B  TM=4.317E-01  e=6.549E+00  Rattus norvegicus
  5n8n-assembly1_A  TM=2.409E-01  e=3.684E+00  Pseudomonas aeruginosa

Mean predicted aligned error: 18.06 Å

Foldseek 3Di:
DDDDDDDDDDDDDDDDDDDDDDDDDDDDDPPPPPPPPPPPVPPPDDDDLVVDDFQDKDWDWDDPDDDDTDIFIKGWRHKAPCPDVVDIDTDIDGD

pLDDT: mean 72.64, std 22.63, range [34.5, 96.44]

Secondary structure (DSSP, 8-state):
------------------------------------------------GGG--TT-EEEEEE-SSTTPPEEEEEEEEEEEEEEETTEEEEEEE--